Protein AF-A0A366DS52-F1 (afdb_monomer)

Structure (mmCIF, N/CA/C/O backbone):
data_AF-A0A366DS52-F1
#
_entry.id   AF-A0A366DS52-F1
#
loop_
_atom_site.group_PDB
_atom_site.id
_atom_site.type_symbol
_atom_site.label_atom_id
_atom_site.label_alt_id
_atom_site.label_comp_id
_atom_site.label_asym_id
_atom_site.label_entity_id
_atom_site.label_seq_id
_atom_site.pdbx_PDB_ins_code
_atom_site.Cartn_x
_atom_site.Cartn_y
_atom_site.Cartn_z
_atom_site.occupancy
_atom_site.B_iso_or_equiv
_atom_site.auth_seq_id
_atom_site.auth_comp_id
_atom_site.auth_asym_id
_atom_site.auth_atom_id
_atom_site.pdbx_PDB_model_num
ATOM 1 N N . MET A 1 1 ? -8.322 8.612 10.350 1.00 82.31 1 MET A N 1
ATOM 2 C CA . MET A 1 1 ? -7.224 7.745 10.830 1.00 82.31 1 MET A CA 1
ATOM 3 C C . MET A 1 1 ? -6.266 8.649 11.587 1.00 82.31 1 MET A C 1
ATOM 5 O O . MET A 1 1 ? -6.292 9.838 11.304 1.00 82.31 1 MET A O 1
ATOM 9 N N . VAL A 1 2 ? -5.526 8.147 12.572 1.00 85.06 2 VAL A N 1
ATOM 10 C CA . VAL A 1 2 ? -4.644 8.964 13.428 1.00 85.06 2 VAL A CA 1
ATOM 11 C C . VAL A 1 2 ? -3.378 8.178 13.747 1.00 85.06 2 VAL A C 1
ATOM 13 O O . VAL A 1 2 ? -3.464 6.975 14.016 1.00 85.06 2 VAL A O 1
ATOM 16 N N . GLY A 1 3 ? -2.235 8.868 13.736 1.00 82.62 3 GLY A N 1
ATOM 17 C CA . GLY A 1 3 ? -0.925 8.310 14.077 1.00 82.62 3 GLY A CA 1
ATOM 18 C C . GLY A 1 3 ? -0.350 7.345 13.040 1.00 82.62 3 GLY A C 1
ATOM 19 O O . GLY A 1 3 ? 0.588 6.635 13.366 1.00 82.62 3 GLY A O 1
ATOM 20 N N . ILE A 1 4 ? -0.928 7.285 11.833 1.00 88.75 4 ILE A N 1
ATOM 21 C CA . ILE A 1 4 ? -0.389 6.489 10.726 1.00 88.75 4 ILE A CA 1
ATOM 22 C C . ILE A 1 4 ? 0.478 7.406 9.868 1.00 88.75 4 ILE A C 1
ATOM 24 O O . ILE A 1 4 ? -0.050 8.221 9.108 1.00 88.75 4 ILE A O 1
ATOM 28 N N . ASP A 1 5 ? 1.786 7.228 9.979 1.00 89.50 5 ASP A N 1
ATOM 29 C CA . ASP A 1 5 ? 2.793 7.862 9.144 1.00 89.50 5 ASP A CA 1
ATOM 30 C C . ASP A 1 5 ? 3.260 6.889 8.064 1.00 89.50 5 ASP A C 1
ATOM 32 O O . ASP A 1 5 ? 3.393 5.685 8.297 1.00 89.50 5 ASP A O 1
ATOM 36 N N . VAL A 1 6 ? 3.517 7.429 6.875 1.00 90.38 6 VAL A N 1
ATOM 37 C CA . VAL A 1 6 ? 4.086 6.683 5.754 1.00 90.38 6 VAL A CA 1
ATOM 38 C C . VAL A 1 6 ? 5.407 7.326 5.374 1.00 90.38 6 VAL A C 1
ATOM 40 O O . VAL A 1 6 ? 5.442 8.499 4.993 1.00 90.38 6 VAL A O 1
ATOM 43 N N . ASP A 1 7 ? 6.473 6.539 5.447 1.00 90.00 7 ASP A N 1
ATOM 44 C CA . ASP A 1 7 ? 7.774 6.879 4.893 1.00 90.00 7 ASP A CA 1
ATOM 45 C C . ASP A 1 7 ? 8.022 6.022 3.650 1.00 90.00 7 ASP A C 1
ATOM 47 O O . ASP A 1 7 ? 7.953 4.790 3.690 1.00 90.00 7 ASP A O 1
ATOM 51 N N . THR A 1 8 ? 8.273 6.687 2.528 1.00 84.50 8 THR A N 1
ATOM 52 C CA . THR A 1 8 ? 8.607 6.043 1.261 1.00 84.50 8 THR A CA 1
ATOM 53 C C . THR A 1 8 ? 9.995 6.482 0.840 1.00 84.50 8 THR A C 1
ATOM 55 O O . THR A 1 8 ? 10.234 7.666 0.590 1.00 84.50 8 THR A O 1
ATOM 58 N N . THR A 1 9 ? 10.894 5.519 0.683 1.00 81.38 9 THR A N 1
ATOM 59 C CA . THR A 1 9 ? 12.193 5.738 0.047 1.00 81.38 9 THR A CA 1
ATOM 60 C C . THR A 1 9 ? 1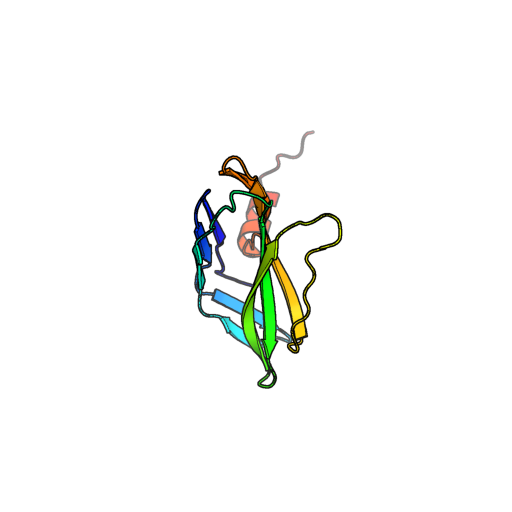2.263 4.958 -1.264 1.00 81.38 9 THR A C 1
ATOM 62 O O . THR A 1 9 ? 11.356 4.203 -1.610 1.00 81.38 9 THR A O 1
ATOM 65 N N . ASN A 1 10 ? 13.360 5.101 -2.011 1.00 75.19 10 ASN A N 1
ATOM 66 C CA . ASN A 1 10 ? 13.507 4.446 -3.314 1.00 75.19 10 ASN A CA 1
ATOM 67 C C . ASN A 1 10 ? 13.479 2.905 -3.246 1.00 75.19 10 ASN A C 1
ATOM 69 O O . ASN A 1 10 ? 13.270 2.272 -4.278 1.00 75.19 10 ASN A O 1
ATOM 73 N N . ASN A 1 11 ? 13.694 2.308 -2.066 1.00 85.81 11 ASN A N 1
ATOM 74 C CA . ASN A 1 11 ? 13.867 0.860 -1.908 1.00 85.81 11 ASN A CA 1
ATOM 75 C C . ASN A 1 11 ? 12.919 0.229 -0.879 1.00 85.81 11 ASN A C 1
ATOM 77 O O . ASN A 1 11 ? 12.910 -0.992 -0.741 1.00 85.81 11 ASN A O 1
ATOM 81 N N . GLU A 1 12 ? 12.149 1.023 -0.142 1.00 92.69 12 GLU A N 1
ATOM 82 C CA . GLU A 1 12 ? 11.314 0.527 0.951 1.00 92.69 12 GLU A CA 1
ATOM 83 C C . GLU A 1 12 ? 10.148 1.468 1.235 1.00 92.69 12 GLU A C 1
ATOM 85 O O . GLU A 1 12 ? 10.216 2.678 0.996 1.00 92.69 12 GLU A O 1
ATOM 90 N N . VAL A 1 13 ? 9.088 0.886 1.783 1.00 93.75 13 VAL A N 1
ATOM 91 C CA . VAL A 1 13 ? 7.960 1.601 2.370 1.00 93.75 13 VAL A CA 1
ATOM 92 C C . VAL A 1 13 ? 7.809 1.135 3.809 1.00 93.75 13 VAL A C 1
ATOM 94 O O . VAL A 1 13 ? 7.734 -0.069 4.075 1.00 93.75 13 VAL A O 1
ATOM 97 N N . ALA A 1 14 ? 7.737 2.095 4.723 1.00 94.50 14 ALA A N 1
ATOM 98 C CA . ALA A 1 14 ? 7.438 1.878 6.127 1.00 94.50 14 ALA A CA 1
ATOM 99 C C . ALA A 1 14 ? 6.148 2.615 6.489 1.00 94.50 14 ALA A C 1
ATOM 101 O O . ALA A 1 14 ? 5.993 3.804 6.214 1.00 94.50 14 ALA A O 1
ATOM 102 N N . VAL A 1 15 ? 5.226 1.901 7.122 1.00 94.69 15 VAL A N 1
ATOM 103 C CA . VAL A 1 15 ? 3.976 2.438 7.651 1.00 94.69 15 VAL A CA 1
ATOM 104 C C . VAL A 1 15 ? 3.961 2.193 9.150 1.00 94.69 15 VAL A C 1
ATOM 106 O O . VAL A 1 15 ? 4.146 1.054 9.582 1.00 94.69 15 VAL A O 1
ATOM 109 N N . SER A 1 16 ? 3.754 3.240 9.946 1.00 93.62 16 SER A N 1
ATOM 110 C CA . SER A 1 16 ? 3.692 3.108 11.402 1.00 93.62 16 SER A CA 1
ATOM 111 C C . SER A 1 16 ? 2.406 2.423 11.870 1.00 93.62 16 SER A C 1
ATOM 113 O O . SER A 1 16 ? 1.384 2.398 11.177 1.00 93.62 16 SER A O 1
ATOM 115 N N . ASP A 1 17 ? 2.448 1.909 13.098 1.00 94.56 17 ASP A N 1
ATOM 116 C CA . ASP A 1 17 ? 1.246 1.571 13.855 1.00 94.56 17 ASP A CA 1
ATOM 117 C C . ASP A 1 17 ? 0.324 2.786 13.958 1.00 94.56 17 ASP A C 1
ATOM 119 O O . ASP A 1 17 ? 0.791 3.917 14.096 1.00 94.56 17 ASP A O 1
ATOM 123 N N . GLY A 1 18 ? -0.987 2.564 14.002 1.00 92.88 18 GLY A N 1
ATOM 124 C CA . GLY A 1 18 ? -1.916 3.657 14.254 1.00 92.88 18 GLY A CA 1
ATOM 125 C C . GLY A 1 18 ? -3.348 3.203 14.452 1.00 92.88 18 GLY A C 1
ATOM 126 O O . GLY A 1 18 ? -3.625 2.070 14.855 1.00 92.88 18 GLY A O 1
ATOM 127 N N . TYR A 1 19 ? -4.283 4.124 14.214 1.00 92.56 19 TYR A N 1
ATOM 128 C CA . TYR A 1 19 ? -5.696 3.869 14.461 1.00 92.56 19 TYR A CA 1
ATOM 129 C C . TYR A 1 19 ? -6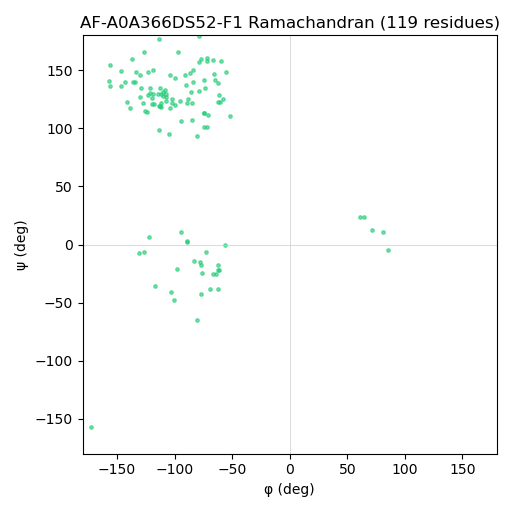.617 4.348 13.343 1.00 92.56 19 TYR A C 1
ATOM 131 O O . TYR A 1 19 ? -6.502 5.463 12.822 1.00 92.56 19 TYR A O 1
ATOM 139 N N . ILE A 1 20 ? -7.623 3.529 13.047 1.00 91.56 20 ILE A N 1
ATOM 140 C CA . ILE A 1 20 ? -8.699 3.833 12.106 1.00 91.56 20 ILE A CA 1
ATOM 141 C C . ILE A 1 20 ? -10.000 4.031 12.882 1.00 91.56 20 ILE A C 1
ATOM 143 O O . ILE A 1 20 ? -10.364 3.222 13.732 1.00 91.56 20 ILE A O 1
ATOM 147 N N . TYR A 1 21 ? -10.702 5.129 12.589 1.00 88.75 21 TYR A N 1
ATOM 148 C CA . TYR A 1 21 ? -11.990 5.448 13.199 1.00 88.75 21 TYR A CA 1
ATOM 149 C C . TYR A 1 21 ? -13.118 5.114 12.227 1.00 88.75 21 TYR A C 1
ATOM 151 O O . TYR A 1 21 ? -13.159 5.654 11.118 1.00 88.75 21 TYR A O 1
ATOM 159 N N . LYS A 1 22 ? -14.045 4.249 12.639 1.00 84.50 22 LYS A N 1
ATOM 160 C CA . LYS A 1 22 ? -15.207 3.846 11.836 1.00 84.50 22 LYS A CA 1
ATOM 161 C C . LYS A 1 22 ? -16.422 3.721 12.743 1.00 84.50 22 LYS A C 1
ATOM 163 O O . LYS A 1 22 ? -16.400 2.993 13.720 1.00 84.50 22 LYS A O 1
ATOM 168 N N . GLY A 1 23 ? -17.488 4.461 12.435 1.00 84.00 23 GLY A N 1
ATOM 169 C CA . GLY A 1 23 ? -18.723 4.411 13.229 1.00 84.00 23 GLY A CA 1
ATOM 170 C C . GLY A 1 23 ? -18.562 4.839 14.696 1.00 84.00 23 GLY A C 1
ATOM 171 O O . GLY A 1 23 ? -19.354 4.422 15.529 1.00 84.00 23 GLY A O 1
ATOM 172 N N . GLY A 1 24 ? -17.545 5.649 15.015 1.00 85.75 24 GLY A N 1
ATOM 173 C CA . GLY A 1 24 ? -17.225 6.057 16.389 1.00 85.75 24 GLY A CA 1
ATOM 174 C C . GLY A 1 24 ? -16.345 5.068 17.161 1.00 85.75 24 GLY A C 1
ATOM 175 O O . GLY A 1 24 ? -15.907 5.390 18.263 1.00 85.75 24 GLY A O 1
ATOM 176 N N . GLU A 1 25 ? -16.035 3.907 16.585 1.00 88.44 25 GLU A N 1
ATOM 177 C CA . GLU A 1 25 ? -15.113 2.933 17.165 1.00 88.44 25 GLU A CA 1
ATOM 178 C C . GLU A 1 25 ? -13.681 3.181 16.685 1.00 88.44 25 GLU A C 1
ATOM 180 O O . GLU A 1 25 ? -13.447 3.616 15.552 1.00 88.44 25 GLU A O 1
ATOM 185 N N . LYS A 1 26 ? -12.723 2.916 17.578 1.00 91.81 26 LYS A N 1
ATOM 186 C CA . LYS A 1 26 ? -11.286 3.053 17.341 1.00 91.81 26 LYS A CA 1
ATOM 187 C C . LYS A 1 26 ? -10.689 1.664 17.132 1.00 91.81 26 LYS A C 1
ATOM 189 O O . LYS A 1 26 ? -10.701 0.852 18.053 1.00 91.81 26 LYS A O 1
ATOM 194 N N . HIS A 1 27 ? -10.137 1.420 15.951 1.00 93.62 27 HIS A N 1
ATOM 195 C CA . HIS A 1 27 ? -9.512 0.153 15.579 1.00 93.62 27 HIS A CA 1
ATOM 196 C C . HIS A 1 27 ? -8.006 0.340 15.470 1.00 93.62 27 HIS A C 1
ATOM 198 O O . HIS A 1 27 ? -7.557 1.260 14.789 1.00 93.62 27 HIS A O 1
ATOM 204 N N . PHE A 1 28 ? -7.239 -0.507 16.151 1.00 94.12 28 PHE A N 1
ATOM 205 C CA . PHE A 1 28 ? -5.790 -0.554 15.983 1.00 94.12 28 PHE A CA 1
ATOM 206 C C . PHE A 1 28 ? -5.446 -1.222 14.652 1.00 94.12 28 PHE A C 1
ATOM 208 O O . PHE A 1 28 ? -6.104 -2.189 14.267 1.00 94.12 28 PHE A O 1
ATOM 215 N N . ILE A 1 29 ? -4.422 -0.711 13.978 1.00 94.75 29 ILE A N 1
ATOM 216 C CA . ILE A 1 29 ? -3.799 -1.363 12.831 1.00 94.75 29 ILE A CA 1
ATOM 217 C C . ILE A 1 29 ? -2.287 -1.383 13.058 1.00 94.75 29 ILE A C 1
ATOM 219 O O . ILE A 1 29 ? -1.691 -0.353 13.377 1.00 94.75 29 ILE A O 1
ATOM 223 N N . GLU A 1 30 ? -1.700 -2.572 12.947 1.00 95.50 30 GLU A N 1
ATOM 224 C CA . GLU A 1 30 ? -0.257 -2.777 13.067 1.00 95.50 30 GLU A CA 1
ATOM 225 C C . GLU A 1 30 ? 0.434 -2.262 11.807 1.00 95.50 30 GLU A C 1
ATOM 227 O O . GLU A 1 30 ? -0.031 -2.512 10.693 1.00 95.50 30 GLU A O 1
ATOM 232 N N . GLY A 1 31 ? 1.525 -1.531 11.997 1.00 94.56 31 GLY A N 1
ATOM 233 C CA . GLY A 1 31 ? 2.370 -1.014 10.941 1.00 94.56 31 GLY A CA 1
ATOM 234 C C . GLY A 1 31 ? 2.955 -2.126 10.081 1.00 94.56 31 GLY A C 1
ATOM 235 O O . GLY A 1 31 ? 3.065 -3.287 10.479 1.00 94.56 31 GLY A O 1
ATOM 236 N N . ILE A 1 32 ? 3.345 -1.765 8.867 1.00 96.44 32 ILE A N 1
ATOM 237 C CA . ILE A 1 32 ? 3.924 -2.702 7.911 1.00 96.44 32 ILE A CA 1
ATOM 238 C C . ILE A 1 32 ? 5.169 -2.103 7.284 1.00 96.44 32 ILE A C 1
ATOM 240 O O . ILE A 1 32 ? 5.280 -0.897 7.080 1.00 96.44 32 ILE A O 1
ATOM 244 N N . TYR A 1 33 ? 6.107 -2.979 6.958 1.00 96.06 33 TYR A N 1
ATOM 245 C CA . TYR A 1 33 ? 7.312 -2.642 6.230 1.00 96.06 33 TYR A CA 1
ATOM 246 C C . TYR A 1 33 ? 7.473 -3.605 5.060 1.00 96.06 33 TYR A C 1
ATOM 248 O O . TYR A 1 33 ? 7.323 -4.820 5.229 1.00 96.06 33 TYR A O 1
ATOM 256 N N . PHE A 1 34 ? 7.794 -3.078 3.882 1.00 95.06 34 PHE A N 1
ATOM 257 C CA . PHE A 1 34 ? 8.109 -3.898 2.717 1.00 95.06 34 PHE A CA 1
ATOM 258 C C . PHE A 1 34 ? 9.158 -3.245 1.821 1.00 95.06 34 PHE A C 1
ATOM 260 O O . PHE A 1 34 ? 9.248 -2.023 1.708 1.00 95.06 34 PHE A O 1
ATOM 267 N N . ASN A 1 35 ? 9.941 -4.098 1.161 1.00 94.88 35 ASN A N 1
ATOM 268 C CA 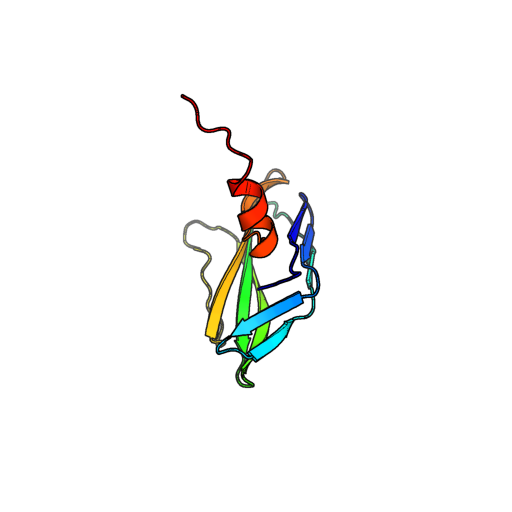. ASN A 1 35 ? 10.942 -3.681 0.188 1.00 94.88 35 ASN A CA 1
ATOM 269 C C . ASN A 1 35 ? 10.314 -3.471 -1.191 1.00 94.88 35 ASN A C 1
ATOM 271 O O . ASN A 1 35 ? 9.362 -4.151 -1.580 1.00 94.88 35 ASN A O 1
ATOM 275 N N . LEU A 1 36 ? 10.911 -2.554 -1.940 1.00 93.56 36 LEU A N 1
ATOM 276 C CA . LEU A 1 36 ? 10.565 -2.217 -3.308 1.00 93.56 36 LEU A CA 1
ATOM 277 C C . LEU A 1 36 ? 11.618 -2.804 -4.248 1.00 93.56 36 LEU A C 1
ATOM 279 O O . LEU A 1 36 ? 12.662 -2.207 -4.502 1.00 93.56 36 LEU A O 1
ATOM 283 N N . ASP A 1 37 ? 11.332 -3.991 -4.777 1.00 92.56 37 ASP A N 1
ATOM 284 C CA . ASP A 1 37 ? 12.219 -4.647 -5.736 1.00 92.56 37 ASP A CA 1
ATOM 285 C C . ASP A 1 37 ? 11.893 -4.219 -7.165 1.00 92.56 37 ASP A C 1
ATOM 287 O O . ASP A 1 37 ? 10.756 -4.394 -7.628 1.00 92.56 37 ASP A O 1
ATOM 291 N N . THR A 1 38 ? 12.911 -3.723 -7.867 1.00 91.44 38 THR A N 1
ATOM 292 C CA . THR A 1 38 ? 12.867 -3.457 -9.307 1.00 91.44 38 THR A CA 1
ATOM 293 C C . THR A 1 38 ? 12.878 -4.761 -10.100 1.00 91.44 38 THR A C 1
ATOM 295 O O . THR A 1 38 ? 13.335 -5.807 -9.631 1.00 91.44 38 THR A O 1
ATOM 298 N N . ASP A 1 39 ? 12.395 -4.696 -11.336 1.00 92.38 39 ASP A N 1
ATOM 299 C CA . ASP A 1 39 ? 12.527 -5.776 -12.305 1.00 92.38 39 ASP A CA 1
ATOM 300 C C . ASP A 1 39 ? 13.326 -5.291 -13.522 1.00 92.38 39 ASP A C 1
ATOM 302 O O . ASP A 1 39 ? 13.344 -4.107 -13.853 1.00 92.38 39 ASP A O 1
ATOM 306 N N . LYS A 1 40 ? 14.054 -6.207 -14.169 1.00 91.06 40 LYS A N 1
ATOM 307 C CA . LYS A 1 40 ? 14.934 -5.873 -15.302 1.00 91.06 40 LYS A CA 1
ATOM 308 C C . LYS A 1 40 ? 14.194 -5.797 -16.636 1.00 91.06 40 LYS A C 1
ATOM 310 O O . LYS A 1 40 ? 14.791 -5.372 -17.623 1.00 91.06 40 LYS A O 1
ATOM 315 N N . GLN A 1 41 ? 12.965 -6.299 -16.689 1.00 91.94 41 GLN A N 1
ATOM 316 C CA . GLN A 1 41 ? 12.172 -6.436 -17.907 1.00 91.94 41 GLN A CA 1
ATOM 317 C C . GLN A 1 41 ? 10.902 -5.592 -17.854 1.00 91.94 41 GLN A C 1
ATOM 319 O O . GLN A 1 41 ? 10.519 -5.041 -18.883 1.00 91.94 41 GLN A O 1
ATOM 324 N N . PHE A 1 42 ? 10.285 -5.460 -16.679 1.00 92.06 42 PHE A N 1
ATOM 325 C CA . PHE A 1 42 ? 9.002 -4.776 -16.521 1.00 92.06 42 PHE A CA 1
ATOM 326 C C . PHE A 1 42 ? 9.078 -3.634 -15.509 1.00 92.06 42 PHE A C 1
ATOM 328 O O . PHE A 1 42 ? 9.806 -3.708 -14.520 1.00 92.06 42 PHE A O 1
ATOM 335 N N . GLU A 1 43 ? 8.284 -2.586 -15.731 1.00 92.81 43 GLU A N 1
ATOM 336 C CA . GLU A 1 43 ? 7.969 -1.656 -14.647 1.00 92.81 43 GLU A CA 1
ATOM 337 C C . GLU A 1 43 ? 7.134 -2.390 -13.591 1.00 92.81 43 GLU A C 1
ATOM 339 O O . GLU A 1 43 ? 6.328 -3.269 -13.914 1.00 92.81 43 GLU A O 1
ATOM 344 N N . VAL A 1 44 ? 7.319 -2.028 -12.327 1.00 93.44 44 VAL A N 1
ATOM 345 C CA . VAL A 1 44 ? 6.651 -2.687 -11.202 1.00 93.44 44 VAL A CA 1
ATOM 346 C C . VAL A 1 44 ? 5.839 -1.661 -10.431 1.00 93.44 44 VAL A C 1
ATOM 348 O O . VAL A 1 44 ? 6.367 -0.619 -10.055 1.00 93.44 44 VAL A O 1
ATOM 351 N N . VAL A 1 45 ? 4.575 -1.964 -10.159 1.00 93.81 45 VAL A N 1
ATOM 352 C CA . VAL A 1 45 ? 3.713 -1.174 -9.274 1.00 93.81 45 VAL A CA 1
ATOM 353 C C . VAL A 1 45 ? 3.483 -1.946 -7.985 1.00 93.81 45 VAL A C 1
ATOM 355 O O . VAL A 1 45 ? 3.171 -3.136 -8.026 1.00 93.81 45 VAL A O 1
ATOM 358 N N . TYR A 1 46 ? 3.631 -1.262 -6.857 1.00 94.62 46 TYR A N 1
ATOM 359 C CA . TYR A 1 46 ? 3.225 -1.755 -5.548 1.00 94.62 46 TYR A CA 1
ATOM 360 C C . TYR A 1 46 ? 2.061 -0.909 -5.053 1.00 94.62 46 TYR A C 1
ATOM 362 O O . TYR A 1 46 ? 2.219 0.299 -4.855 1.00 94.62 46 TYR A O 1
ATOM 370 N N . ASP A 1 47 ? 0.920 -1.552 -4.832 1.00 95.19 47 ASP A N 1
ATOM 371 C CA . ASP A 1 47 ? -0.249 -0.935 -4.221 1.00 95.19 47 ASP A CA 1
ATOM 372 C C . ASP A 1 47 ? -0.487 -1.540 -2.841 1.00 95.19 47 ASP A C 1
ATOM 374 O O . ASP A 1 47 ? -0.670 -2.749 -2.692 1.00 95.19 47 ASP A O 1
ATOM 378 N N . LEU A 1 48 ? -0.488 -0.686 -1.824 1.00 95.75 48 LEU A N 1
ATOM 379 C CA . LEU A 1 48 ? -0.872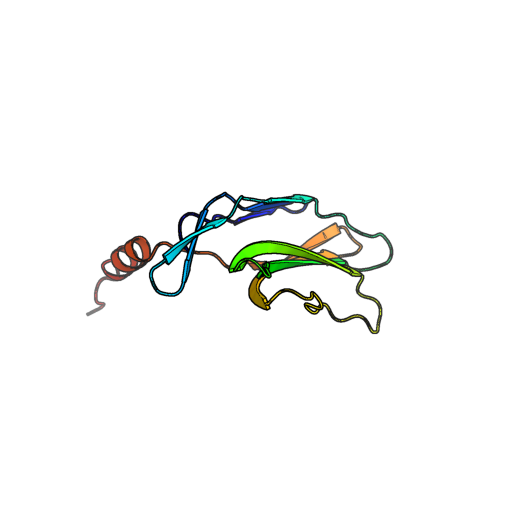 -1.040 -0.468 1.00 95.75 48 LEU A CA 1
ATOM 380 C C . LEU A 1 48 ? -2.304 -0.577 -0.228 1.00 95.75 48 LEU A C 1
ATOM 382 O O . LEU A 1 48 ? -2.605 0.621 -0.272 1.00 95.75 48 LEU A O 1
ATOM 386 N N . TYR A 1 49 ? -3.175 -1.522 0.081 1.00 95.56 49 TYR A N 1
ATOM 387 C CA . TYR A 1 49 ? -4.564 -1.283 0.427 1.00 95.56 49 TYR A CA 1
ATOM 388 C C . TYR A 1 49 ? -4.770 -1.429 1.930 1.00 95.56 49 TYR A C 1
ATOM 390 O O . TYR A 1 49 ? -4.167 -2.282 2.577 1.00 95.56 49 TYR A O 1
ATOM 398 N N . ILE A 1 50 ? -5.672 -0.622 2.479 1.00 95.56 50 ILE A N 1
ATOM 399 C CA . ILE A 1 50 ? -6.316 -0.904 3.759 1.00 95.56 50 ILE A CA 1
ATOM 400 C C . ILE A 1 50 ? -7.641 -1.582 3.436 1.00 95.56 50 ILE A C 1
ATOM 402 O O . ILE A 1 50 ? -8.481 -1.014 2.723 1.00 95.56 50 ILE A O 1
ATOM 406 N N . THR A 1 51 ? -7.851 -2.778 3.972 1.00 96.69 51 THR A N 1
ATOM 407 C CA . THR A 1 51 ? -9.077 -3.556 3.776 1.00 96.69 51 THR A CA 1
ATOM 408 C C . THR A 1 51 ? -9.687 -3.963 5.111 1.00 96.69 51 THR A C 1
ATOM 410 O O . THR A 1 51 ? -9.087 -3.805 6.174 1.00 96.69 51 THR A O 1
ATOM 413 N N . ILE A 1 52 ? -10.941 -4.410 5.064 1.00 95.94 52 ILE A N 1
ATOM 414 C CA . ILE A 1 52 ? -11.684 -4.909 6.218 1.00 95.94 52 ILE A CA 1
ATOM 415 C C . ILE A 1 52 ? -11.934 -6.398 6.000 1.00 95.94 52 ILE A C 1
ATOM 417 O O . ILE A 1 52 ? -12.605 -6.774 5.032 1.00 95.94 52 ILE A O 1
ATOM 421 N N . ASN A 1 53 ? -11.413 -7.224 6.905 1.00 95.06 53 ASN A N 1
ATOM 422 C CA . ASN A 1 53 ? -11.545 -8.676 6.828 1.00 95.06 53 ASN A CA 1
ATOM 423 C C . ASN A 1 53 ? -12.926 -9.173 7.307 1.00 95.06 53 ASN A C 1
ATOM 425 O O . ASN A 1 53 ? -13.783 -8.399 7.748 1.00 95.06 53 ASN A O 1
ATOM 429 N N . SER A 1 54 ? -13.148 -10.490 7.267 1.00 95.06 54 SER A N 1
ATOM 430 C CA . SER A 1 54 ? -14.404 -11.117 7.716 1.00 95.06 54 SER A CA 1
ATOM 431 C C . SER A 1 54 ? -14.726 -10.910 9.201 1.00 95.06 54 SER A C 1
ATOM 433 O O . SER A 1 54 ? -15.887 -11.017 9.590 1.00 95.06 54 SER A O 1
ATOM 435 N N . ASN A 1 55 ? -13.720 -10.612 10.027 1.00 93.25 55 ASN A N 1
ATOM 436 C CA . ASN A 1 55 ? -13.870 -10.321 11.454 1.00 93.25 55 ASN A CA 1
ATOM 437 C C . ASN A 1 55 ? -14.119 -8.828 11.722 1.00 93.25 55 ASN A C 1
ATOM 439 O O . ASN A 1 55 ? -14.260 -8.431 12.875 1.00 93.25 55 ASN A O 1
ATOM 443 N N . ASN A 1 56 ? -14.233 -8.018 10.662 1.00 90.31 56 ASN A N 1
ATOM 444 C CA . ASN A 1 56 ? -14.357 -6.564 10.712 1.00 90.31 56 ASN A CA 1
ATOM 445 C C . ASN A 1 56 ? -13.107 -5.856 11.281 1.00 90.31 56 ASN A C 1
ATOM 447 O O . ASN A 1 56 ? -13.203 -4.708 11.720 1.00 90.31 56 ASN A O 1
ATOM 451 N N . ASP A 1 57 ? -11.942 -6.505 11.208 1.00 93.44 57 ASP A N 1
ATOM 452 C CA . ASP A 1 57 ? -10.649 -5.894 11.520 1.00 93.44 57 ASP A CA 1
ATOM 453 C C . ASP A 1 57 ? -10.076 -5.196 10.286 1.00 93.44 57 ASP A C 1
ATOM 455 O O . ASP A 1 57 ? -10.270 -5.647 9.153 1.00 93.44 57 ASP A O 1
ATOM 459 N N . PHE A 1 58 ? -9.342 -4.109 10.518 1.00 95.62 58 PHE A N 1
ATOM 460 C CA . PHE A 1 58 ? -8.581 -3.430 9.477 1.00 95.62 58 PHE A CA 1
ATOM 461 C C . PHE A 1 58 ? -7.214 -4.084 9.310 1.00 95.62 58 PHE A C 1
ATOM 463 O O . PHE A 1 58 ? -6.507 -4.291 10.295 1.00 95.62 58 PHE A O 1
ATOM 470 N N . ILE A 1 59 ? -6.840 -4.374 8.067 1.00 95.38 59 ILE A N 1
ATOM 471 C CA . ILE A 1 59 ? -5.555 -4.984 7.720 1.00 95.38 59 ILE A CA 1
ATOM 472 C C . ILE A 1 59 ? -4.953 -4.311 6.487 1.00 95.38 59 ILE A C 1
ATOM 474 O O . ILE A 1 59 ? -5.667 -3.680 5.702 1.00 95.38 59 ILE A O 1
ATOM 478 N N . TYR A 1 60 ? -3.642 -4.469 6.321 1.00 96.00 60 TYR A N 1
ATOM 479 C CA . TYR A 1 60 ? -2.938 -4.092 5.103 1.00 96.00 60 TYR A CA 1
ATOM 480 C C . TYR A 1 60 ? -2.889 -5.260 4.114 1.00 96.00 60 TYR A C 1
ATOM 482 O O . TYR A 1 60 ? -2.588 -6.390 4.497 1.00 96.00 60 TYR A O 1
ATOM 490 N N . GLU A 1 61 ? -3.125 -4.974 2.836 1.00 96.00 61 GLU A N 1
ATOM 491 C CA . GLU A 1 61 ? -2.939 -5.916 1.730 1.00 96.00 61 GLU A CA 1
ATOM 492 C C . GLU A 1 61 ? -2.054 -5.280 0.663 1.00 96.00 61 GLU A C 1
ATOM 494 O O . GLU A 1 61 ? -2.362 -4.205 0.155 1.00 96.00 61 GLU A O 1
ATOM 499 N N . LEU A 1 62 ? -0.935 -5.935 0.354 1.00 95.44 62 LEU A N 1
ATOM 500 C CA . LEU A 1 62 ? 0.032 -5.475 -0.636 1.00 95.44 62 LEU A CA 1
ATOM 501 C C . LEU A 1 62 ? -0.138 -6.270 -1.928 1.00 95.44 62 LEU A C 1
ATOM 503 O O . LEU A 1 62 ? -0.013 -7.496 -1.922 1.00 95.44 62 LEU A O 1
ATOM 507 N N . GLU A 1 63 ? -0.331 -5.569 -3.036 1.00 94.06 63 GLU A N 1
ATOM 508 C CA . GLU A 1 63 ? -0.291 -6.153 -4.371 1.00 94.06 63 GLU A CA 1
ATOM 509 C C . GLU A 1 63 ? 0.918 -5.628 -5.150 1.00 94.06 63 GLU A C 1
ATOM 511 O O . GLU A 1 63 ? 1.209 -4.433 -5.169 1.00 94.06 63 GLU A O 1
ATOM 516 N N . LYS A 1 64 ? 1.627 -6.549 -5.810 1.00 93.50 64 LYS A N 1
ATOM 517 C CA . LYS A 1 64 ? 2.739 -6.259 -6.718 1.00 93.50 64 LYS A CA 1
ATOM 518 C C . LYS A 1 64 ? 2.314 -6.612 -8.136 1.00 93.50 64 LYS A C 1
ATOM 520 O O . LYS A 1 64 ? 2.070 -7.781 -8.431 1.00 93.50 64 LYS A O 1
ATOM 525 N N . THR A 1 65 ? 2.290 -5.621 -9.015 1.00 92.88 65 THR A N 1
ATOM 526 C CA . THR A 1 65 ? 1.905 -5.778 -10.419 1.00 92.88 65 THR A CA 1
ATOM 527 C C . THR A 1 65 ? 3.099 -5.510 -11.324 1.00 92.88 65 THR A C 1
ATOM 529 O O . THR A 1 65 ? 3.755 -4.478 -11.208 1.00 92.88 65 THR A O 1
ATOM 532 N N . TYR A 1 66 ? 3.369 -6.429 -12.248 1.00 92.94 66 TYR A N 1
ATOM 533 C CA . TYR A 1 66 ? 4.309 -6.215 -13.346 1.00 92.94 66 TYR A CA 1
ATOM 534 C C . TYR A 1 66 ? 3.534 -5.620 -14.519 1.00 92.94 66 TYR A C 1
ATOM 536 O O . TYR A 1 66 ? 2.559 -6.218 -14.973 1.00 92.94 66 TYR A O 1
ATOM 544 N N . LEU A 1 67 ? 3.932 -4.440 -14.985 1.00 90.25 67 LEU A N 1
ATOM 545 C CA . LEU A 1 67 ? 3.274 -3.781 -16.107 1.00 90.25 67 LEU A CA 1
ATOM 546 C C . LEU A 1 67 ? 3.787 -4.383 -17.420 1.00 90.25 67 LEU A C 1
ATOM 548 O O . LEU A 1 67 ? 4.815 -3.963 -17.954 1.00 90.25 67 LEU A O 1
ATOM 552 N N . ASP A 1 68 ? 3.067 -5.381 -17.927 1.00 85.44 68 ASP A N 1
ATOM 553 C CA . ASP A 1 68 ? 3.105 -5.779 -19.334 1.00 85.44 68 ASP A CA 1
ATOM 554 C C . ASP A 1 68 ? 1.934 -5.126 -20.093 1.00 85.44 68 ASP A C 1
ATOM 556 O O . ASP A 1 68 ? 1.024 -4.574 -19.479 1.00 85.44 68 ASP A O 1
ATOM 560 N N . GLU A 1 69 ? 1.960 -5.129 -21.430 1.00 76.19 69 GLU A N 1
ATOM 561 C CA . GLU A 1 69 ? 1.055 -4.361 -22.313 1.00 76.19 69 GLU A CA 1
ATOM 562 C C . GLU A 1 69 ? -0.468 -4.595 -22.108 1.00 76.19 69 GLU A C 1
ATOM 564 O O . GLU A 1 69 ? -1.277 -3.975 -22.802 1.00 76.19 69 GLU A O 1
ATOM 569 N N . GLY A 1 70 ? -0.885 -5.456 -21.169 1.00 77.25 70 GLY A N 1
ATOM 570 C CA . GLY A 1 70 ? -2.282 -5.664 -20.777 1.00 77.25 70 GLY A CA 1
ATOM 571 C C . GLY A 1 70 ? -2.575 -5.633 -19.270 1.00 77.25 70 GLY A C 1
ATOM 572 O O . GLY A 1 70 ? -3.753 -5.672 -18.907 1.00 77.25 70 GLY A O 1
ATOM 573 N N . ALA A 1 71 ? -1.571 -5.563 -18.392 1.00 77.12 71 ALA A N 1
ATOM 574 C CA . ALA A 1 71 ? -1.783 -5.563 -16.948 1.00 77.12 71 ALA A CA 1
ATOM 575 C C . ALA A 1 71 ? -2.080 -4.151 -16.423 1.00 77.12 71 ALA A C 1
ATOM 577 O O . ALA A 1 71 ? -1.275 -3.228 -16.556 1.00 77.12 71 ALA A O 1
ATOM 578 N N . MET A 1 72 ? -3.238 -3.992 -15.780 1.00 81.06 72 MET A N 1
ATOM 579 C CA . MET A 1 72 ? -3.558 -2.801 -14.997 1.00 81.06 72 MET A CA 1
ATOM 580 C C . MET A 1 72 ? -3.628 -3.180 -13.517 1.00 81.06 72 MET A C 1
ATOM 582 O O . MET A 1 72 ? -4.332 -4.139 -13.189 1.00 81.06 72 MET A O 1
ATOM 586 N N . PRO A 1 73 ? -2.936 -2.448 -12.629 1.00 84.12 73 PRO A N 1
ATOM 587 C CA . PRO A 1 73 ? -3.047 -2.679 -11.199 1.00 84.12 73 PRO A CA 1
ATOM 588 C C . PRO A 1 73 ? -4.489 -2.429 -10.750 1.00 84.12 73 PRO A C 1
ATOM 590 O O . PRO A 1 73 ? -5.092 -1.401 -11.077 1.00 84.12 73 PRO A O 1
ATOM 593 N N . CYS A 1 74 ? -5.062 -3.388 -10.033 1.00 85.06 74 CYS A N 1
ATOM 594 C CA . CYS A 1 74 ? -6.382 -3.255 -9.440 1.00 85.06 74 CYS A CA 1
ATOM 595 C C . CYS A 1 74 ? -6.522 -4.207 -8.261 1.00 85.06 74 CYS A C 1
ATOM 597 O O . CYS A 1 74 ? -6.117 -5.358 -8.352 1.00 85.06 74 CYS A O 1
ATOM 599 N N . TYR A 1 75 ? -7.176 -3.735 -7.201 1.00 90.81 75 TYR A N 1
ATOM 600 C CA . TYR A 1 75 ? -7.495 -4.581 -6.064 1.00 90.81 75 TYR A CA 1
ATOM 601 C C . TYR A 1 75 ? -8.419 -5.726 -6.488 1.00 90.81 75 TYR A C 1
ATOM 603 O O . TYR A 1 75 ? -9.524 -5.481 -6.989 1.00 90.81 75 TYR A O 1
ATOM 611 N N . THR A 1 76 ? -7.984 -6.964 -6.255 1.00 89.50 76 THR A N 1
ATOM 612 C CA . THR A 1 76 ? -8.765 -8.175 -6.581 1.00 89.50 76 THR A CA 1
ATOM 613 C C . THR A 1 76 ? -9.024 -9.081 -5.380 1.00 89.50 76 THR A C 1
ATOM 615 O O . THR A 1 76 ? -9.576 -10.170 -5.543 1.00 89.50 76 THR A O 1
ATOM 618 N N . GLY A 1 77 ? -8.652 -8.635 -4.178 1.00 90.94 77 GLY A N 1
ATOM 619 C CA . GLY A 1 77 ? -8.834 -9.393 -2.945 1.00 90.94 77 GLY A CA 1
ATOM 620 C C . GLY A 1 77 ? -10.298 -9.595 -2.536 1.00 90.94 77 GLY A C 1
ATOM 621 O O . GLY A 1 77 ? -11.202 -8.853 -2.923 1.00 90.94 77 GLY A O 1
ATOM 622 N N . ASP A 1 78 ? -10.513 -10.616 -1.703 1.00 94.31 78 ASP A N 1
ATOM 623 C CA . ASP A 1 78 ? -11.833 -10.988 -1.176 1.00 94.31 78 ASP A CA 1
ATOM 624 C C . ASP A 1 78 ? -12.311 -10.064 -0.040 1.00 94.31 78 ASP A C 1
ATOM 626 O O . ASP A 1 78 ? -13.496 -10.049 0.312 1.00 94.31 78 ASP A O 1
ATOM 630 N N . ASN A 1 79 ? -11.394 -9.306 0.567 1.00 96.94 79 ASN A N 1
ATOM 631 C CA . ASN A 1 79 ? -11.704 -8.415 1.674 1.00 96.94 79 ASN A CA 1
ATOM 632 C C . ASN A 1 79 ? -12.353 -7.121 1.176 1.00 96.94 79 ASN A C 1
ATOM 634 O O . ASN A 1 79 ? -12.232 -6.699 0.026 1.00 96.94 79 ASN A O 1
ATOM 638 N N . LYS A 1 80 ? -13.100 -6.450 2.054 1.00 95.38 80 LYS A N 1
ATOM 639 C CA . LYS A 1 80 ? -13.745 -5.198 1.664 1.00 95.38 80 LYS A CA 1
ATOM 640 C C . LYS A 1 80 ? -12.692 -4.095 1.598 1.00 95.38 80 LYS A C 1
ATOM 642 O O . LYS A 1 80 ? -12.200 -3.669 2.642 1.00 95.38 80 LYS A O 1
ATOM 647 N N . LEU A 1 81 ? -12.422 -3.576 0.402 1.00 95.81 81 LEU A N 1
ATOM 648 C CA . LEU A 1 81 ? -11.550 -2.416 0.222 1.00 95.81 81 LEU A CA 1
ATOM 649 C C . LEU A 1 81 ? -12.082 -1.208 1.007 1.00 95.81 81 LEU A C 1
ATOM 651 O O . LEU A 1 81 ? -13.238 -0.802 0.844 1.00 95.81 81 LEU A O 1
ATOM 655 N N . PHE A 1 82 ? -11.235 -0.640 1.865 1.00 93.38 82 PHE A N 1
ATOM 656 C CA . PHE A 1 82 ? -11.515 0.603 2.579 1.00 93.38 82 PHE A CA 1
ATOM 657 C C . PHE A 1 82 ? -10.816 1.787 1.909 1.00 93.38 82 PHE A C 1
ATOM 659 O O . PHE A 1 82 ? -11.459 2.810 1.674 1.00 93.38 82 PHE A O 1
ATOM 666 N N . LEU A 1 83 ? -9.528 1.645 1.585 1.00 91.94 83 LEU A N 1
ATOM 667 C CA . LEU A 1 83 ? -8.720 2.705 0.988 1.00 91.94 83 LEU A CA 1
ATOM 668 C C . LEU A 1 83 ? -7.538 2.122 0.202 1.00 91.94 83 LEU A C 1
ATOM 670 O O . LEU A 1 83 ? -6.831 1.258 0.710 1.00 91.94 83 LEU A O 1
ATOM 674 N N . THR A 1 84 ? -7.275 2.647 -0.995 1.00 92.56 84 THR A N 1
ATOM 675 C CA . THR A 1 84 ? -5.947 2.544 -1.620 1.00 92.56 84 THR A CA 1
ATOM 676 C C . THR A 1 84 ? -5.038 3.520 -0.902 1.00 92.56 84 THR A C 1
ATOM 678 O O . THR A 1 84 ? -5.306 4.715 -0.943 1.00 92.56 84 THR A O 1
ATOM 681 N N . PHE A 1 85 ? -4.038 3.022 -0.180 1.00 93.06 85 PHE A N 1
ATOM 682 C CA . PHE A 1 85 ? -3.319 3.798 0.829 1.00 93.06 85 PHE A CA 1
ATOM 683 C C . PHE A 1 85 ? -1.939 4.273 0.365 1.00 93.06 85 PHE A C 1
ATOM 685 O O . PHE A 1 85 ? -1.583 5.435 0.573 1.00 93.06 85 PHE A O 1
ATOM 692 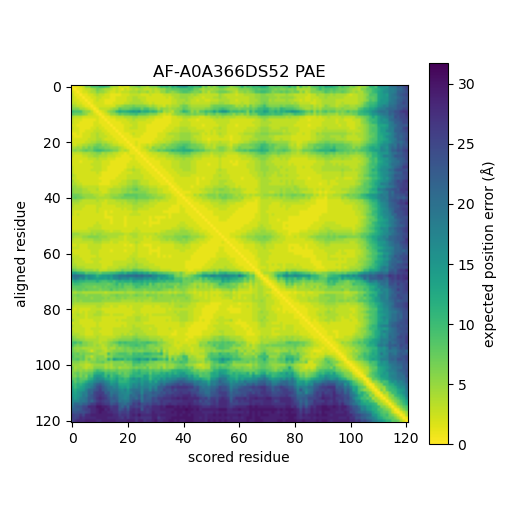N N . VAL A 1 86 ? -1.202 3.406 -0.330 1.00 93.81 86 VAL A N 1
ATOM 693 C CA . VAL A 1 86 ? 0.062 3.740 -1.001 1.00 93.81 86 VAL A CA 1
ATOM 694 C C . VAL A 1 86 ? 0.046 3.137 -2.399 1.00 93.81 86 VAL A C 1
ATOM 696 O O . VAL A 1 86 ? -0.434 2.026 -2.582 1.00 93.81 86 VAL A O 1
ATOM 699 N N . SER A 1 87 ? 0.555 3.873 -3.379 1.00 93.94 8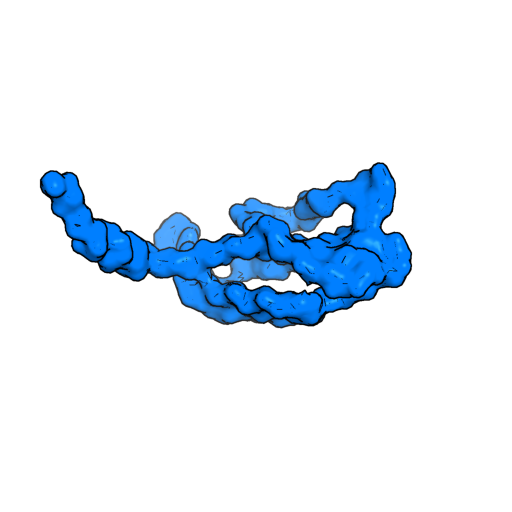7 SER A N 1
ATOM 700 C CA . SER A 1 87 ? 0.811 3.413 -4.739 1.00 93.94 87 SER A CA 1
ATOM 701 C C . SER A 1 87 ? 2.145 3.982 -5.197 1.00 93.94 87 SER A C 1
ATOM 703 O O . SER A 1 87 ? 2.314 5.204 -5.277 1.00 93.94 87 SER A O 1
ATOM 705 N N . VAL A 1 88 ? 3.103 3.107 -5.479 1.00 93.44 88 VAL A N 1
ATOM 706 C CA . VAL A 1 88 ? 4.435 3.481 -5.969 1.00 93.44 88 VAL A CA 1
ATOM 707 C C . VAL A 1 88 ? 4.782 2.655 -7.195 1.00 93.44 88 VAL A C 1
ATOM 709 O O . VAL A 1 88 ? 4.412 1.486 -7.301 1.00 93.44 88 VAL A O 1
ATOM 712 N N . LYS A 1 89 ? 5.512 3.263 -8.128 1.00 92.81 89 LYS A N 1
ATOM 713 C CA . LYS A 1 89 ? 5.971 2.617 -9.354 1.00 92.81 89 LYS A CA 1
ATOM 714 C C . LYS A 1 89 ? 7.489 2.665 -9.446 1.00 92.81 89 LYS A C 1
ATOM 716 O O . LYS A 1 89 ? 8.095 3.716 -9.258 1.00 92.81 89 LYS A O 1
ATOM 721 N N . LEU A 1 90 ? 8.088 1.540 -9.805 1.00 92.69 90 LEU A N 1
ATOM 722 C CA . LEU A 1 90 ? 9.503 1.406 -10.109 1.00 92.69 90 LEU A CA 1
ATOM 723 C C . LEU A 1 90 ? 9.696 1.222 -11.613 1.00 92.69 90 LEU A C 1
ATOM 725 O O . LEU A 1 90 ? 9.098 0.329 -12.220 1.00 92.69 90 LEU A O 1
ATOM 729 N N . GLY A 1 91 ? 10.542 2.055 -12.208 1.00 91.19 91 GLY A N 1
ATOM 730 C CA . GLY A 1 91 ? 10.993 1.897 -13.583 1.00 91.19 91 GLY A CA 1
ATOM 731 C C . GLY A 1 91 ? 12.057 0.807 -13.721 1.00 91.19 91 GLY A C 1
ATOM 732 O O . GLY A 1 91 ? 12.762 0.462 -12.770 1.00 91.19 91 GLY A O 1
ATOM 733 N N . ILE A 1 92 ? 12.218 0.300 -14.944 1.00 91.44 92 ILE A N 1
ATOM 734 C CA . ILE A 1 92 ? 13.227 -0.717 -15.300 1.00 91.44 92 ILE A CA 1
ATOM 735 C C . ILE A 1 92 ? 14.680 -0.258 -15.075 1.00 91.44 92 ILE A C 1
ATOM 737 O O . ILE A 1 92 ? 15.592 -1.073 -14.949 1.00 91.44 92 ILE A O 1
ATOM 741 N N . ASP A 1 93 ? 14.910 1.053 -15.039 1.00 89.94 93 ASP A N 1
ATOM 742 C CA . ASP A 1 93 ? 16.201 1.695 -14.779 1.00 89.94 93 ASP A CA 1
ATOM 743 C C . ASP A 1 93 ? 16.448 1.949 -13.281 1.00 89.94 93 ASP A C 1
ATOM 745 O O . ASP A 1 93 ? 17.477 2.515 -12.909 1.00 89.94 93 ASP A O 1
ATOM 749 N N . GLY A 1 94 ? 15.517 1.526 -12.421 1.00 84.31 94 GLY A N 1
ATOM 750 C CA . GLY A 1 94 ? 15.533 1.797 -10.987 1.00 84.31 94 GLY A CA 1
ATOM 751 C C . GLY A 1 94 ? 15.006 3.178 -10.607 1.00 84.31 94 GLY A C 1
ATOM 752 O O . GLY A 1 94 ? 15.161 3.583 -9.456 1.00 84.31 94 GLY A O 1
ATOM 753 N N . SER A 1 95 ? 14.389 3.911 -11.538 1.00 87.94 95 SER A N 1
ATOM 754 C CA . SER A 1 95 ? 13.656 5.131 -11.200 1.00 87.94 95 SER A CA 1
ATOM 755 C C . SER A 1 95 ? 12.487 4.824 -10.262 1.00 87.94 95 SER A C 1
ATOM 757 O O . SER A 1 95 ? 11.780 3.831 -10.419 1.00 87.94 95 SER A O 1
ATOM 759 N N . PHE A 1 96 ? 12.289 5.693 -9.275 1.00 87.56 96 PHE A N 1
ATOM 760 C CA . PHE A 1 96 ? 11.192 5.617 -8.318 1.00 87.56 96 PHE A CA 1
ATOM 761 C C . PHE A 1 96 ? 10.175 6.713 -8.631 1.00 87.56 96 PHE A C 1
ATOM 763 O O . PHE A 1 96 ? 10.535 7.885 -8.769 1.00 87.56 96 PHE A O 1
ATOM 770 N N . PHE A 1 97 ? 8.906 6.332 -8.726 1.00 84.62 97 PHE A N 1
ATOM 771 C CA . PHE A 1 97 ? 7.790 7.243 -8.918 1.00 84.62 97 PHE A CA 1
ATOM 772 C C . PHE A 1 97 ? 6.778 7.041 -7.798 1.00 84.62 97 PHE A C 1
ATOM 774 O O . PHE A 1 97 ? 6.114 6.006 -7.714 1.00 84.62 97 PHE A O 1
ATOM 781 N N . GLU A 1 98 ? 6.628 8.063 -6.966 1.00 81.44 98 GLU A N 1
ATOM 782 C CA . GLU A 1 98 ? 5.526 8.138 -6.017 1.00 81.44 98 GLU A CA 1
ATOM 783 C C . GLU A 1 98 ? 4.236 8.406 -6.804 1.00 81.44 98 GLU A C 1
ATOM 785 O O . GLU A 1 98 ? 4.085 9.460 -7.426 1.00 81.44 98 GLU A O 1
ATOM 790 N N . GLY A 1 99 ? 3.338 7.420 -6.853 1.00 79.19 99 GLY A N 1
ATOM 791 C CA . GLY A 1 99 ? 2.049 7.558 -7.523 1.00 79.19 99 GLY A CA 1
ATOM 792 C C . GLY A 1 99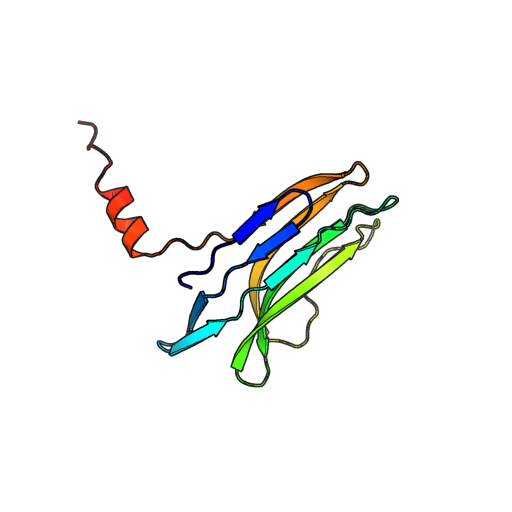 ? 1.070 8.295 -6.623 1.00 79.19 99 GLY A C 1
ATOM 793 O O . GLY A 1 99 ? 0.653 9.416 -6.915 1.00 79.19 99 GLY A O 1
ATOM 794 N N . HIS A 1 100 ? 0.725 7.669 -5.502 1.00 84.00 100 HIS A N 1
ATOM 795 C CA . HIS A 1 100 ? -0.034 8.317 -4.445 1.00 84.00 100 HIS A CA 1
ATOM 796 C C . HIS A 1 100 ? 0.409 7.777 -3.082 1.00 84.00 100 HIS A C 1
ATOM 798 O O . HIS A 1 100 ? 0.555 6.572 -2.898 1.00 84.00 100 HIS A O 1
ATOM 804 N N . VAL A 1 101 ? 0.580 8.671 -2.116 1.00 83.50 101 VAL A N 1
ATOM 805 C CA . VAL A 1 101 ? 0.751 8.325 -0.705 1.00 83.50 101 VAL A CA 1
ATOM 806 C C . VAL A 1 101 ? -0.296 9.112 0.061 1.00 83.50 101 VAL A C 1
ATOM 808 O O . VAL A 1 101 ? -0.277 10.347 0.067 1.00 83.50 101 VAL A O 1
ATOM 811 N N . THR A 1 102 ? -1.248 8.416 0.679 1.00 82.44 102 THR A N 1
ATOM 812 C CA . THR A 1 102 ? -2.248 9.090 1.507 1.00 82.44 102 THR A CA 1
ATOM 813 C C . THR A 1 102 ? -1.604 9.521 2.819 1.00 82.44 102 THR A C 1
ATOM 815 O O . THR A 1 102 ? -1.436 8.727 3.740 1.00 82.44 102 THR A O 1
ATOM 818 N N . LYS A 1 103 ? -1.265 10.809 2.915 1.00 74.94 103 LYS A N 1
ATOM 819 C CA . LYS A 1 103 ? -0.819 11.423 4.170 1.00 74.94 103 LYS A CA 1
ATOM 820 C C . LYS A 1 103 ? -2.013 11.726 5.056 1.00 74.94 103 LYS A C 1
ATOM 822 O O . LYS A 1 103 ? -2.997 12.316 4.604 1.00 74.94 103 LYS A O 1
ATOM 827 N N . ILE A 1 104 ? -1.911 11.339 6.319 1.00 69.94 104 ILE A N 1
ATOM 828 C CA . ILE A 1 104 ? -2.984 11.503 7.291 1.00 69.94 104 ILE A CA 1
ATOM 829 C C . ILE A 1 104 ? -2.521 12.493 8.342 1.00 69.94 104 ILE A C 1
ATOM 831 O O . ILE A 1 104 ? -1.795 12.142 9.260 1.00 69.94 104 ILE A O 1
ATOM 835 N N . VAL A 1 105 ? -2.949 13.739 8.182 1.00 62.38 105 VAL A N 1
ATOM 836 C CA . VAL A 1 105 ? -2.748 14.785 9.184 1.00 62.38 105 VAL A CA 1
ATOM 837 C C . VAL A 1 105 ? -3.851 14.714 10.227 1.00 62.38 105 VAL A C 1
ATOM 839 O O . VAL A 1 105 ? -5.019 14.476 9.893 1.00 62.38 105 VAL A O 1
ATOM 842 N N . ASP A 1 106 ? -3.477 14.905 11.490 1.00 59.44 106 ASP A N 1
ATOM 843 C CA . ASP A 1 106 ? -4.457 14.998 12.560 1.00 59.44 106 ASP A CA 1
ATOM 844 C C . ASP A 1 106 ? -5.314 16.253 12.353 1.00 59.44 106 ASP A C 1
ATOM 846 O O . ASP A 1 106 ? -4.837 17.302 11.909 1.00 59.44 106 ASP A O 1
ATOM 850 N N . SER A 1 107 ? -6.609 16.160 12.643 1.00 55.75 107 SER A N 1
ATOM 851 C CA . SER A 1 107 ? -7.526 17.277 12.388 1.00 55.75 107 SER A CA 1
ATOM 852 C C . SER A 1 107 ? -7.195 18.516 13.224 1.00 55.75 107 SER A C 1
ATOM 854 O O . SER A 1 107 ? -7.500 19.620 12.785 1.00 55.75 107 SER A O 1
ATOM 856 N N . GLU A 1 108 ? -6.542 18.352 14.380 1.00 56.50 108 GLU A N 1
ATOM 857 C CA . GLU A 1 108 ? -6.090 19.464 15.228 1.00 56.50 108 GLU A CA 1
ATOM 858 C C . GLU A 1 108 ? -4.937 20.257 14.575 1.00 56.50 108 GLU A C 1
ATOM 860 O O . GLU A 1 108 ? -4.982 21.487 14.568 1.00 56.50 108 GLU A O 1
ATOM 865 N N . GLU A 1 109 ? -3.992 19.595 13.893 1.00 51.88 109 GLU A N 1
ATOM 866 C CA . GLU A 1 109 ? -2.912 20.264 13.137 1.00 51.88 109 GLU A CA 1
ATOM 8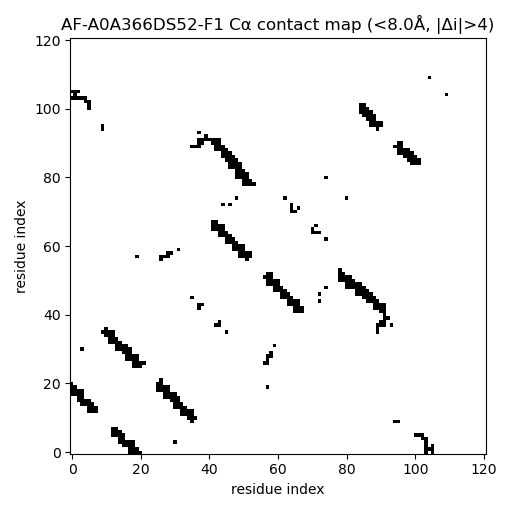67 C C . GLU A 1 109 ? -3.432 21.049 11.917 1.00 51.88 109 GLU A C 1
ATOM 869 O O . GLU A 1 109 ? -2.808 22.012 11.457 1.00 51.88 109 GLU A O 1
ATOM 874 N N . MET A 1 110 ? -4.589 20.668 11.364 1.00 47.34 110 MET A N 1
ATOM 875 C CA . MET A 1 110 ? -5.195 21.398 10.246 1.00 47.34 110 MET A CA 1
ATOM 876 C C . MET A 1 110 ? -5.871 22.708 10.674 1.00 47.34 110 MET A C 1
ATOM 878 O O . MET A 1 110 ? -6.009 23.599 9.832 1.00 47.34 110 MET A O 1
ATOM 882 N N . VAL A 1 111 ? -6.293 22.840 11.938 1.00 46.25 111 VAL A N 1
ATOM 883 C CA . VAL A 1 111 ? -6.917 24.075 12.449 1.00 46.25 111 VAL A CA 1
ATOM 884 C C . VAL A 1 111 ? -5.855 25.146 12.714 1.00 46.25 111 VAL A C 1
ATOM 886 O O . VAL A 1 111 ? -6.036 26.281 12.278 1.00 46.25 111 VAL A O 1
ATOM 889 N N . GLU A 1 112 ? -4.712 24.789 13.311 1.00 46.44 112 GLU A N 1
ATOM 890 C CA . GLU A 1 112 ? -3.617 25.745 13.571 1.00 46.44 112 GLU A CA 1
ATOM 891 C C . GLU A 1 112 ? -3.039 26.348 12.276 1.00 46.44 112 GLU A C 1
ATOM 893 O O . GLU A 1 112 ? -2.796 27.551 12.196 1.00 46.44 112 GLU A O 1
ATOM 898 N N . ASN A 1 113 ? -2.921 25.561 11.201 1.00 50.34 113 ASN A N 1
ATOM 899 C CA . ASN A 1 113 ? -2.392 26.040 9.915 1.00 50.34 113 ASN A CA 1
ATOM 900 C C . ASN A 1 113 ? -3.346 26.965 9.125 1.00 50.34 113 ASN A C 1
ATOM 902 O O . ASN A 1 113 ? -2.962 27.498 8.078 1.00 50.34 113 ASN A O 1
ATOM 906 N N . GLN A 1 114 ? -4.593 27.151 9.573 1.00 48.16 114 GLN A N 1
ATOM 907 C CA . GLN A 1 114 ? -5.532 28.104 8.964 1.00 48.16 114 GLN A CA 1
ATOM 908 C C . GLN A 1 114 ? -5.593 29.449 9.694 1.00 48.16 114 GLN A C 1
ATOM 910 O O . GLN A 1 114 ? -5.975 30.439 9.067 1.00 48.16 114 GLN A O 1
ATOM 915 N N . GLU A 1 115 ? -5.181 29.516 10.961 1.00 50.44 115 GLU A N 1
ATOM 916 C CA . GLU A 1 115 ? -5.150 30.771 11.728 1.00 50.44 115 GLU A CA 1
ATOM 917 C C . GLU A 1 115 ? -3.949 31.666 11.366 1.00 50.44 115 GLU A C 1
ATOM 919 O O . GLU A 1 115 ? -3.978 32.868 11.621 1.00 50.44 115 GLU A O 1
ATOM 924 N N . ASP A 1 116 ? -2.938 31.120 10.680 1.00 49.12 116 ASP A N 1
ATOM 925 C CA . ASP A 1 116 ? -1.685 31.817 10.348 1.00 49.12 116 ASP A CA 1
ATOM 926 C C . ASP A 1 116 ? -1.659 32.483 8.955 1.00 49.12 116 ASP A C 1
ATOM 928 O O . ASP A 1 116 ? -0.616 32.948 8.485 1.00 49.12 116 ASP A O 1
ATOM 932 N N . LYS A 1 117 ? -2.801 32.573 8.257 1.00 43.16 117 LYS A N 1
ATOM 933 C CA . LYS A 1 117 ? -2.904 33.431 7.065 1.00 43.16 117 LYS A CA 1
ATOM 934 C C . LYS A 1 117 ? -3.238 34.860 7.500 1.00 43.16 117 LYS A C 1
ATOM 936 O O . LYS A 1 117 ? -4.395 35.113 7.832 1.00 43.16 117 LYS A O 1
ATOM 941 N N . PRO A 1 118 ? -2.299 35.827 7.442 1.00 46.62 118 PRO A N 1
ATOM 942 C CA . PRO A 1 118 ? -2.671 37.221 7.615 1.00 46.62 118 PRO A CA 1
ATOM 943 C C . PRO A 1 118 ? -3.668 37.594 6.516 1.00 46.62 118 PRO A C 1
ATOM 945 O O . PRO A 1 118 ? -3.380 37.445 5.323 1.00 46.62 118 PRO A O 1
ATOM 948 N N . GLU A 1 119 ? -4.847 38.069 6.924 1.00 49.06 119 GLU A N 1
ATOM 949 C CA . GLU A 1 119 ? -5.794 38.721 6.028 1.00 49.06 119 GLU A CA 1
ATOM 950 C C . GLU A 1 119 ? -5.047 39.827 5.279 1.00 49.06 119 GLU A C 1
ATOM 952 O O . GLU A 1 119 ? -4.614 40.830 5.852 1.00 49.06 119 GLU A O 1
ATOM 957 N N . THR A 1 120 ? -4.847 39.621 3.981 1.00 49.97 120 THR A N 1
ATOM 958 C CA . THR A 1 120 ? -4.312 40.648 3.096 1.00 49.97 120 THR A CA 1
ATOM 959 C C . THR A 1 120 ? -5.416 41.681 2.910 1.00 49.97 120 THR A C 1
ATOM 961 O O . THR A 1 120 ? -6.386 41.449 2.190 1.00 49.97 120 THR A O 1
ATOM 964 N N . ARG A 1 121 ? -5.293 42.792 3.639 1.00 41.75 121 ARG A N 1
ATOM 965 C CA . ARG A 1 121 ? -6.012 44.042 3.375 1.00 41.75 121 ARG A CA 1
ATOM 966 C C . ARG A 1 121 ? -5.362 44.818 2.241 1.00 41.75 121 ARG A C 1
ATOM 968 O O . ARG A 1 121 ? -4.113 44.820 2.177 1.00 41.75 121 ARG A O 1
#

InterPro domains:
  IPR049298 Gp22-like [PF21567] (4-113)
  IPR049300 Gp22-like superfamily [G3DSA:2.60.40.2980] (1-109)

Mean predicted aligned error: 7.83 Å

Radius of gyration: 17.27 Å; Cα contacts (8 Å, |Δi|>4): 235; chains: 1; bounding box: 35×55×40 Å

Solvent-accessible surface area (backbone atoms only — not comparable to full-atom values): 7244 Å² total; per-residue (Å²): 94,43,68,42,50,77,48,77,58,85,50,35,39,41,34,45,48,30,36,44,70,56,98,89,43,82,40,72,34,82,45,50,75,48,75,54,78,68,38,88,86,32,35,30,38,42,37,34,29,38,26,32,43,98,85,71,46,61,45,81,46,80,46,79,37,64,50,50,104,81,54,71,87,72,94,78,70,94,48,48,79,73,40,86,40,35,31,38,37,30,35,54,88,66,47,70,41,83,69,45,70,71,80,56,72,51,73,69,65,58,54,61,70,62,72,74,62,77,81,85,125

Organism: NCBI:txid200904

Foldseek 3Di:
DPPWDWDDDLWKIKTQWDWDADPNDTATEHIDMDTDDADQPFKKKKWWFFFQAPVRHTYIDIDIDTDDPPDDDDDDDPTHTDDRAFMWIADNVSDIDGPDHDDDDDPVVVVVVVVPDPDDD

pLDDT: mean 84.65, std 15.01, range [41.75, 96.94]

Sequence (121 aa):
MVGIDVDTTNNEVAVSDGYIYKGGEKHFIEGIYFNLDTDKQFEVVYDLYITINSNNDFIYELEKTYLDEGAMPCYTGDNKLFLTFVSVKLGIDGSFFEGHVTKIVDSEEMVENQEDKPETR

Secondary structure (DSSP, 8-state):
-BS--EEE-SSEEEE--EEEEETTEEEEE--EEEE----SSSEEEEEEEEEE-TTS-EEEEEEEEEE-TT-------SSEEEEEEEEEEE-TTS-EEEEEE-----H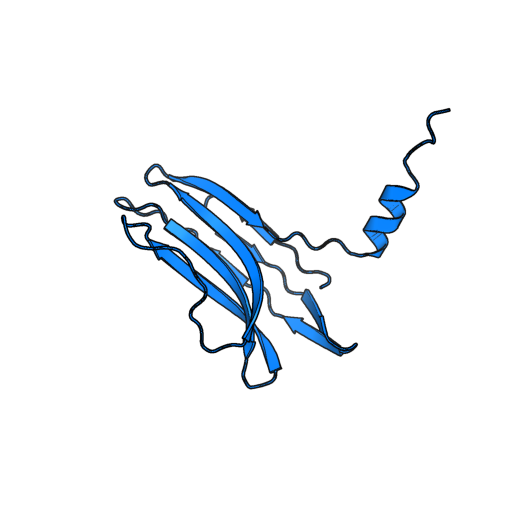HHHHHHHHT-----

Nearest PDB structures (foldseek):
  2xc8-assembly1_A  TM=9.213E-01  e=1.294E-06  Bacillus phage SPP1
  2xc8-assembly1_B  TM=9.131E-01  e=1.608E-06  Bacillus phage SPP1
  8kec-assembly1_A  TM=4.707E-01  e=9.820E-02  unclassified Caudoviricetes